Protein AF-A0A9N8ZQ35-F1 (afdb_monomer)

Radius of gyration: 19.56 Å; Cα contact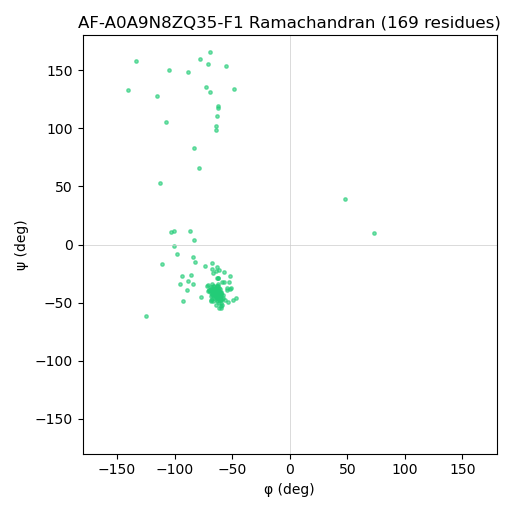s (8 Å, |Δi|>4): 98; chains: 1; bounding box: 49×38×59 Å

Secondary structure (DSSP, 8-state):
--PPP---HHHHHHHHHHHHHHHHHHHHHHHHHHHTTSS-HHHHHHHHHHIIIIIHHHHHHHHHTTT--HHHHHHTTHHHHHHHHHHHHHHHHHHHIIIIIS---HHHHHHHHHHHHT--HHHHHHHHHHHHTTSGGGGGG-SSTT--HHHHHHHHHHHHHHHHHHHHHT-

Sequence (171 aa):
MDSAPQTNYSAIFFASIQSSSEVLIVCIAGYMAAKYGIITENSQKNLSQLIIKILMPCLLFSEIGPVININKLITLWPLPTFNLIFTIISALFGIFGGKMILSLSTADTKFVMTGIMFNNIASLLMGLLRGMENTSAMGLLFKDADDTPKASIKRGESYVLLAVLFNTLLR

Structure (mmCIF, N/CA/C/O backbone):
data_AF-A0A9N8ZQ35-F1
#
_entry.id   AF-A0A9N8ZQ35-F1
#
loop_
_atom_site.group_PDB
_atom_site.id
_atom_site.type_symbol
_atom_site.label_atom_id
_atom_site.label_alt_id
_atom_site.label_comp_id
_atom_site.label_asym_id
_atom_site.label_entity_id
_atom_site.label_seq_id
_atom_site.pdbx_PDB_ins_code
_atom_site.Cartn_x
_atom_site.Cartn_y
_atom_site.Cartn_z
_atom_site.occupancy
_atom_site.B_iso_or_equiv
_atom_site.auth_seq_id
_atom_site.auth_comp_id
_atom_site.auth_asym_id
_atom_site.auth_atom_id
_atom_site.pdbx_PDB_model_num
ATOM 1 N N . MET A 1 1 ? 4.743 1.985 -42.054 1.00 35.50 1 MET A N 1
ATOM 2 C CA . MET A 1 1 ? 5.631 1.093 -41.290 1.00 35.50 1 MET A CA 1
ATOM 3 C C . MET A 1 1 ? 6.420 2.007 -40.366 1.00 35.50 1 MET A C 1
ATOM 5 O O . MET A 1 1 ? 7.308 2.680 -40.857 1.00 35.50 1 MET A O 1
ATOM 9 N N . ASP A 1 2 ? 6.038 2.294 -39.126 1.00 32.97 2 ASP A N 1
ATOM 10 C CA . ASP A 1 2 ? 5.092 1.639 -38.223 1.00 32.97 2 ASP A CA 1
ATOM 11 C C . ASP A 1 2 ? 4.280 2.689 -37.457 1.00 32.97 2 ASP A C 1
ATOM 13 O O . ASP A 1 2 ? 4.795 3.698 -36.981 1.00 32.97 2 ASP A O 1
ATOM 17 N N . SER A 1 3 ? 2.968 2.478 -37.428 1.00 34.28 3 SER A N 1
ATOM 18 C CA . SER A 1 3 ? 1.981 3.331 -36.776 1.00 34.28 3 SER A CA 1
ATOM 19 C C . SER A 1 3 ? 2.234 3.393 -35.272 1.00 34.28 3 SER A C 1
ATOM 21 O O . SER A 1 3 ? 2.156 2.368 -34.596 1.00 34.28 3 SER A O 1
ATOM 23 N N . ALA A 1 4 ? 2.498 4.597 -34.758 1.00 41.84 4 ALA A N 1
ATOM 24 C CA . ALA A 1 4 ? 2.554 4.875 -33.327 1.00 41.84 4 ALA A CA 1
ATOM 25 C C . ALA A 1 4 ? 1.309 4.290 -32.623 1.00 41.84 4 ALA A C 1
ATOM 27 O O . ALA A 1 4 ? 0.197 4.463 -33.137 1.00 41.84 4 ALA A O 1
ATOM 28 N N . PRO A 1 5 ? 1.461 3.591 -31.482 1.00 47.44 5 PRO A N 1
ATOM 29 C CA . PRO A 1 5 ? 0.329 3.000 -30.784 1.00 47.44 5 PRO A CA 1
ATOM 30 C C . PRO A 1 5 ? -0.611 4.125 -30.348 1.00 47.44 5 PRO A C 1
ATOM 32 O O . PRO A 1 5 ? -0.224 5.021 -29.600 1.00 47.44 5 PRO A O 1
ATOM 35 N N . GLN A 1 6 ? -1.840 4.111 -30.868 1.00 48.69 6 GLN A N 1
ATOM 36 C CA . GLN A 1 6 ? -2.868 5.073 -30.489 1.00 48.69 6 GLN A CA 1
ATOM 37 C C . GLN A 1 6 ? -3.184 4.892 -29.003 1.00 48.69 6 GLN A C 1
ATOM 39 O O . GLN A 1 6 ? -3.760 3.878 -28.601 1.00 48.69 6 GLN A O 1
ATOM 44 N N . THR A 1 7 ? -2.806 5.873 -28.183 1.00 58.47 7 THR A N 1
ATOM 45 C CA . THR A 1 7 ? -3.117 5.914 -26.754 1.00 58.47 7 THR A CA 1
ATOM 46 C C . THR A 1 7 ? -4.626 6.014 -26.590 1.00 58.47 7 THR A C 1
ATOM 48 O O . THR A 1 7 ? -5.233 7.076 -26.736 1.00 58.47 7 THR A O 1
ATOM 51 N N . ASN A 1 8 ? -5.263 4.876 -26.341 1.00 65.62 8 ASN A N 1
ATOM 52 C CA . ASN A 1 8 ? -6.708 4.798 -26.259 1.00 65.62 8 ASN A CA 1
ATOM 53 C C . ASN A 1 8 ? -7.137 5.218 -24.845 1.00 65.62 8 ASN A C 1
ATOM 55 O O . ASN A 1 8 ? -7.322 4.384 -23.962 1.00 65.62 8 ASN A O 1
ATOM 59 N N . TYR A 1 9 ? -7.246 6.530 -24.607 1.00 67.75 9 TYR A N 1
ATOM 60 C CA . TYR A 1 9 ? -7.644 7.097 -23.308 1.00 67.75 9 TYR A CA 1
ATOM 61 C C . TYR A 1 9 ? -8.958 6.500 -22.786 1.00 67.75 9 TYR A C 1
ATOM 63 O O . TYR A 1 9 ? -9.118 6.306 -21.582 1.00 67.75 9 TYR A O 1
ATOM 71 N N . SER A 1 10 ? -9.865 6.140 -23.702 1.00 69.75 10 SER A N 1
ATOM 72 C CA . SER A 1 10 ? -11.104 5.432 -23.379 1.00 69.75 10 SER A CA 1
ATOM 73 C C . SER A 1 10 ? -10.832 4.079 -22.710 1.00 69.75 10 SER A C 1
ATOM 75 O O . SER A 1 10 ? -11.441 3.766 -21.692 1.00 69.75 10 SER A O 1
ATOM 77 N N . ALA A 1 11 ? -9.851 3.316 -23.197 1.00 67.81 11 ALA A N 1
ATOM 78 C CA . ALA A 1 11 ? -9.481 2.020 -22.643 1.00 67.81 11 ALA A CA 1
ATOM 79 C C . ALA A 1 11 ? -8.859 2.140 -21.244 1.00 67.81 11 ALA A C 1
ATOM 81 O O . ALA A 1 11 ? -9.190 1.348 -20.367 1.00 67.81 11 ALA A O 1
ATOM 82 N N . ILE A 1 12 ? -8.016 3.151 -20.999 1.00 66.44 12 ILE A N 1
ATOM 83 C CA . ILE A 1 12 ? -7.435 3.403 -19.664 1.00 66.44 12 ILE A CA 1
ATOM 84 C C . ILE A 1 12 ? -8.534 3.802 -18.671 1.00 66.44 12 ILE A C 1
ATOM 86 O O . ILE A 1 12 ? -8.544 3.340 -17.528 1.00 66.44 12 ILE A O 1
ATOM 90 N N . PHE A 1 13 ? -9.484 4.628 -19.113 1.00 74.62 13 PHE A N 1
ATOM 91 C CA . PHE A 1 13 ? -10.629 5.042 -18.307 1.00 74.62 13 PHE A CA 1
ATOM 92 C C . PHE A 1 13 ? -11.527 3.852 -17.940 1.00 74.62 13 PHE A C 1
ATOM 94 O O . PHE A 1 13 ? -11.820 3.652 -16.760 1.00 74.62 13 PHE A O 1
ATOM 101 N N . PHE A 1 14 ? -11.888 3.012 -18.916 1.00 73.25 14 PHE A N 1
ATOM 102 C CA . PHE A 1 14 ? -12.661 1.794 -18.666 1.00 73.25 14 PHE A CA 1
ATOM 103 C C . PHE A 1 14 ? -11.911 0.808 -17.765 1.00 73.25 14 PHE A C 1
ATOM 105 O O . PHE A 1 14 ? -12.503 0.303 -16.816 1.00 73.25 14 PHE A O 1
ATOM 112 N N . ALA A 1 15 ? -10.610 0.592 -17.985 1.00 64.12 15 ALA A N 1
ATOM 113 C CA . ALA A 1 15 ? -9.796 -0.287 -17.144 1.00 64.12 15 ALA A CA 1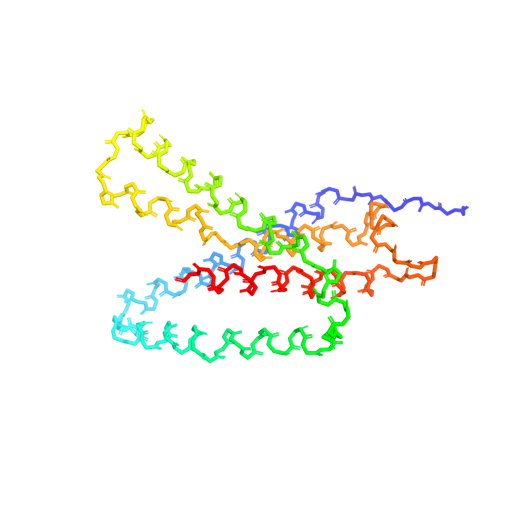
ATOM 114 C C . ALA A 1 15 ? -9.708 0.213 -15.689 1.00 64.12 15 ALA A C 1
ATOM 116 O O . ALA A 1 15 ? -9.805 -0.574 -14.746 1.00 64.12 15 ALA A O 1
ATOM 117 N N . SER A 1 16 ? -9.583 1.528 -15.491 1.00 68.38 16 SER A N 1
ATOM 118 C CA . SER A 1 16 ? -9.544 2.143 -14.156 1.00 68.38 16 SER A CA 1
ATOM 119 C C . SER A 1 16 ? -10.886 2.024 -13.430 1.00 68.38 16 SER A C 1
ATOM 121 O O . SER A 1 16 ? -10.919 1.690 -12.241 1.00 68.38 16 SER A O 1
ATOM 123 N N . ILE A 1 17 ? -11.998 2.249 -14.143 1.00 76.81 17 ILE A N 1
ATOM 124 C CA . ILE A 1 17 ? -13.352 2.063 -13.604 1.00 76.81 17 ILE A CA 1
ATOM 125 C C . ILE A 1 17 ? -13.598 0.599 -13.261 1.00 76.81 17 ILE A C 1
ATOM 127 O O . ILE A 1 17 ? -14.125 0.320 -12.185 1.00 76.81 17 ILE A O 1
ATOM 131 N N . GLN A 1 18 ? -13.214 -0.326 -14.139 1.00 76.38 18 GLN A N 1
ATOM 132 C CA . GLN A 1 18 ? -13.382 -1.756 -13.914 1.00 76.38 18 GLN A CA 1
ATOM 133 C C . GLN A 1 18 ? -12.647 -2.195 -12.643 1.00 76.38 18 GLN A C 1
ATOM 135 O O . GLN A 1 18 ? -13.272 -2.749 -11.742 1.00 76.38 18 GLN A O 1
ATOM 140 N N . SER A 1 19 ? -11.359 -1.859 -12.529 1.00 64.75 19 SER A N 1
ATOM 141 C CA . SER A 1 19 ? -10.545 -2.180 -11.349 1.00 64.75 19 SER A CA 1
ATOM 142 C C . SER A 1 19 ? -11.137 -1.586 -10.063 1.00 64.75 19 SER A C 1
ATOM 144 O O . SER A 1 19 ? -11.282 -2.272 -9.051 1.00 64.75 19 SER A O 1
ATOM 146 N N . SER A 1 20 ? -11.584 -0.326 -10.110 1.00 75.44 20 SER A N 1
ATOM 147 C CA . SER A 1 20 ? -12.235 0.322 -8.960 1.00 75.44 20 SER A CA 1
ATOM 148 C C . SER A 1 20 ? -13.560 -0.351 -8.586 1.00 75.44 20 SER A C 1
ATOM 150 O O . SER A 1 20 ? -13.873 -0.500 -7.404 1.00 75.44 20 SER A O 1
ATOM 152 N N . SER A 1 21 ? -14.331 -0.787 -9.585 1.00 76.44 21 SER A N 1
ATOM 153 C CA . SER A 1 21 ? -15.626 -1.448 -9.399 1.00 76.44 21 SER A CA 1
ATOM 154 C C . SER A 1 21 ? -15.476 -2.842 -8.795 1.00 76.44 21 SER A C 1
ATOM 156 O O . SER A 1 21 ? -16.258 -3.203 -7.919 1.00 76.44 21 SER A O 1
ATOM 158 N N . GLU A 1 22 ? -14.458 -3.608 -9.195 1.00 78.12 22 GLU A N 1
ATOM 159 C CA . GLU A 1 22 ? -14.147 -4.915 -8.600 1.00 78.12 22 GLU A CA 1
ATOM 160 C C . GLU A 1 22 ? -13.867 -4.784 -7.097 1.00 78.12 22 GLU A C 1
ATOM 162 O O . GLU A 1 22 ? -14.467 -5.494 -6.285 1.00 78.12 22 GLU A O 1
ATOM 167 N N . VAL A 1 23 ? -13.037 -3.811 -6.707 1.00 76.44 23 VAL A N 1
ATOM 168 C CA . VAL A 1 23 ? -12.755 -3.529 -5.290 1.00 76.44 23 VAL A CA 1
ATOM 169 C C . VAL A 1 23 ? -14.025 -3.102 -4.550 1.00 76.44 23 VAL A C 1
ATOM 171 O O . VAL A 1 23 ? -14.282 -3.582 -3.444 1.00 76.44 23 VAL A O 1
ATOM 174 N N . LEU A 1 24 ? -14.855 -2.244 -5.154 1.00 84.00 24 LEU A N 1
ATOM 175 C CA . LEU A 1 24 ? -16.129 -1.820 -4.566 1.00 84.00 24 LEU A CA 1
ATOM 176 C C . LEU A 1 24 ? -17.080 -2.998 -4.327 1.00 84.00 24 LEU A C 1
ATOM 178 O O . LEU A 1 24 ? -17.658 -3.092 -3.244 1.00 84.00 24 LEU A O 1
ATOM 182 N N . ILE A 1 25 ? -17.218 -3.910 -5.291 1.00 89.25 25 ILE A N 1
ATOM 183 C CA . ILE A 1 25 ? -18.073 -5.098 -5.157 1.00 89.25 25 ILE A CA 1
ATOM 184 C C . ILE A 1 25 ? -17.583 -5.982 -4.005 1.00 89.25 25 ILE A C 1
ATOM 186 O O . ILE A 1 25 ? -18.393 -6.412 -3.181 1.00 89.25 25 ILE A O 1
ATOM 190 N N . VAL A 1 26 ? -16.269 -6.204 -3.890 1.00 87.19 26 VAL A N 1
ATOM 191 C CA . VAL A 1 26 ? -15.678 -6.974 -2.782 1.00 87.19 26 VAL A CA 1
ATOM 192 C C . VAL A 1 26 ? -15.951 -6.301 -1.431 1.00 87.19 26 VAL A C 1
ATOM 194 O O . VAL A 1 26 ? -16.346 -6.973 -0.475 1.00 87.19 26 VAL A O 1
ATOM 197 N N . CYS A 1 27 ? -15.819 -4.975 -1.346 1.00 85.62 27 CYS A N 1
ATOM 198 C CA . CYS A 1 27 ? -16.140 -4.213 -0.137 1.00 85.62 27 CYS A CA 1
ATOM 199 C C . CYS A 1 27 ? -17.626 -4.317 0.244 1.00 85.62 27 CYS A C 1
ATOM 201 O O . CYS A 1 27 ? -17.944 -4.513 1.418 1.00 85.62 27 CYS A O 1
ATOM 203 N N . ILE A 1 28 ? -18.537 -4.227 -0.732 1.00 89.75 28 ILE A N 1
ATOM 204 C CA . ILE A 1 28 ? -19.984 -4.370 -0.509 1.00 89.75 28 ILE A CA 1
ATOM 205 C C . ILE A 1 28 ? -20.312 -5.783 -0.023 1.00 89.75 28 ILE A C 1
ATOM 207 O O . ILE A 1 28 ? -21.059 -5.935 0.944 1.00 89.75 28 ILE A O 1
ATOM 211 N N . ALA A 1 29 ? -19.728 -6.813 -0.637 1.00 89.75 29 ALA A N 1
ATOM 212 C CA . ALA A 1 29 ? -19.907 -8.195 -0.204 1.00 89.75 29 ALA A CA 1
ATOM 213 C C . ALA A 1 29 ? -19.426 -8.398 1.243 1.00 89.75 29 ALA A C 1
ATOM 215 O O . ALA A 1 29 ? -20.139 -8.996 2.051 1.00 89.75 29 ALA A O 1
ATOM 216 N N . GLY A 1 30 ? -18.268 -7.831 1.602 1.00 87.56 30 GLY A N 1
ATOM 217 C CA . GLY A 1 30 ? -17.759 -7.836 2.976 1.00 87.56 30 GLY A CA 1
ATOM 218 C C . GLY A 1 30 ? -18.691 -7.124 3.962 1.00 87.56 30 GLY A C 1
ATOM 219 O O . GLY A 1 30 ? -18.976 -7.656 5.035 1.00 87.56 30 GLY A O 1
ATOM 220 N N . TYR A 1 31 ? -19.231 -5.963 3.581 1.00 88.31 31 TYR A N 1
ATOM 221 C CA . TYR A 1 31 ? -20.214 -5.233 4.385 1.00 88.31 31 TYR A CA 1
ATOM 222 C C . TYR A 1 31 ? -21.506 -6.035 4.589 1.00 88.31 31 TYR A C 1
ATOM 224 O O . TYR A 1 31 ? -21.996 -6.133 5.714 1.00 88.31 31 TYR A O 1
ATOM 232 N N . MET A 1 32 ? -22.048 -6.645 3.531 1.00 90.56 32 MET A N 1
ATOM 233 C CA . MET A 1 32 ? -23.239 -7.492 3.635 1.00 90.56 32 MET A CA 1
ATOM 234 C C . MET A 1 32 ? -22.972 -8.702 4.536 1.00 90.56 32 MET A C 1
ATOM 236 O O . MET A 1 32 ? -23.778 -8.984 5.419 1.00 90.56 32 MET A O 1
ATOM 240 N N . ALA A 1 33 ? -21.827 -9.373 4.387 1.00 87.62 33 ALA A N 1
ATOM 241 C CA . ALA A 1 33 ? -21.451 -10.511 5.227 1.00 87.62 33 ALA A CA 1
ATOM 242 C C . ALA A 1 33 ? -21.327 -10.140 6.718 1.00 87.62 33 ALA A C 1
ATOM 244 O O . ALA A 1 33 ? -21.744 -10.917 7.580 1.00 87.62 33 ALA A O 1
ATOM 245 N N . ALA A 1 34 ? -20.817 -8.945 7.029 1.00 86.94 34 ALA A N 1
ATOM 246 C CA . ALA A 1 34 ? -20.806 -8.419 8.394 1.00 86.94 34 ALA A CA 1
ATOM 247 C C . ALA A 1 34 ? -22.225 -8.084 8.889 1.00 86.94 34 ALA A C 1
ATOM 249 O O . ALA A 1 34 ? -22.604 -8.466 9.994 1.00 86.94 34 ALA A O 1
ATOM 250 N N . LYS A 1 35 ? -23.050 -7.438 8.051 1.00 87.44 35 LYS A N 1
ATOM 251 C CA . LYS A 1 35 ? -24.433 -7.059 8.390 1.00 87.44 35 LYS A CA 1
ATOM 252 C C . LYS A 1 35 ? -25.332 -8.268 8.671 1.00 87.44 35 LYS A C 1
ATOM 254 O O . LYS A 1 35 ? -26.189 -8.188 9.544 1.00 87.44 35 LYS A O 1
ATOM 259 N N . TYR A 1 36 ? -25.137 -9.378 7.959 1.00 90.00 36 TYR A N 1
ATOM 260 C CA . TYR A 1 36 ? -25.871 -10.630 8.185 1.00 90.00 36 TYR A CA 1
ATOM 261 C C . TYR A 1 36 ? -25.284 -11.496 9.313 1.00 90.00 36 TYR A C 1
ATOM 263 O O . TYR A 1 36 ? -25.766 -12.602 9.541 1.00 90.00 36 TYR A O 1
ATOM 271 N N . GLY A 1 37 ? -24.249 -11.025 10.019 1.00 83.81 37 GLY A N 1
ATOM 272 C CA . GLY A 1 37 ? -23.653 -11.738 11.153 1.00 83.81 37 GLY A CA 1
ATOM 273 C C . GLY A 1 37 ? -22.813 -12.962 10.775 1.00 83.81 37 GLY A C 1
ATOM 274 O O . GLY A 1 37 ? -22.403 -13.710 11.659 1.00 83.81 37 GLY A O 1
ATOM 275 N N . ILE A 1 38 ? -22.522 -13.164 9.484 1.00 84.44 38 ILE A N 1
ATOM 276 C CA . ILE A 1 38 ? -21.635 -14.236 9.002 1.00 84.44 38 ILE A CA 1
ATOM 277 C C . ILE A 1 38 ? -20.199 -13.961 9.470 1.00 84.44 38 ILE A C 1
ATOM 279 O O . ILE A 1 38 ? -19.479 -14.870 9.882 1.00 84.44 38 ILE A O 1
ATOM 283 N N . ILE A 1 39 ? -19.792 -12.687 9.443 1.00 83.00 39 ILE A N 1
ATOM 284 C CA . ILE A 1 39 ? -18.510 -12.218 9.973 1.00 83.00 39 ILE A CA 1
ATOM 285 C C . ILE A 1 39 ? -18.781 -11.438 11.260 1.00 83.00 39 ILE A C 1
ATOM 287 O O . ILE A 1 39 ? -19.255 -10.307 11.224 1.00 83.00 39 ILE A O 1
ATOM 291 N N . THR A 1 40 ? -18.471 -12.050 12.401 1.00 86.62 40 THR A N 1
ATOM 292 C CA . THR A 1 40 ? -18.521 -11.381 13.710 1.00 86.62 40 THR A CA 1
ATOM 293 C C . THR A 1 40 ? -17.300 -10.477 13.911 1.00 86.62 40 THR A C 1
ATOM 295 O O . THR A 1 40 ? -16.259 -10.689 13.284 1.00 86.62 40 THR A O 1
ATOM 298 N N . GLU A 1 41 ? -17.379 -9.506 14.826 1.00 83.44 41 GLU A N 1
ATOM 299 C CA . GLU A 1 41 ? -16.251 -8.613 15.156 1.00 83.44 41 GLU A CA 1
ATOM 300 C C . GLU A 1 41 ? -14.981 -9.388 15.544 1.00 83.44 41 GLU A C 1
ATOM 302 O O . GLU A 1 41 ? -13.867 -9.030 15.153 1.00 83.44 41 GLU A O 1
ATOM 307 N N . ASN A 1 42 ? -15.144 -10.501 16.266 1.00 85.75 42 ASN A N 1
ATOM 308 C CA . ASN A 1 42 ? -14.025 -11.348 16.662 1.00 85.75 42 ASN A CA 1
ATOM 309 C C . ASN A 1 42 ? -13.389 -12.042 15.446 1.00 85.75 42 ASN A C 1
ATOM 311 O O . ASN A 1 42 ? -12.165 -12.049 15.303 1.00 85.75 42 ASN A O 1
ATOM 315 N N . SER A 1 43 ? -14.210 -12.560 14.526 1.00 83.81 43 SER A N 1
ATOM 316 C CA . SER A 1 43 ? -13.733 -13.126 13.259 1.00 83.81 43 SER A CA 1
ATOM 317 C C . SER A 1 43 ? -13.043 -12.073 12.389 1.00 83.81 43 SER A C 1
ATOM 319 O O . SER A 1 43 ? -11.995 -12.362 11.814 1.00 83.81 43 SER A O 1
ATOM 321 N N . GLN A 1 44 ? -13.564 -10.844 12.334 1.00 84.31 44 GLN A N 1
ATOM 322 C CA . GLN A 1 44 ? -12.958 -9.738 11.589 1.00 84.31 44 GLN A CA 1
ATOM 323 C C . GLN A 1 44 ? -11.576 -9.376 12.145 1.00 84.31 44 GLN A C 1
ATOM 325 O O . GLN A 1 44 ? -10.617 -9.225 11.384 1.00 84.31 44 GLN A O 1
ATOM 330 N N . LYS A 1 45 ? -11.447 -9.290 13.473 1.00 85.75 45 LYS A N 1
ATOM 331 C CA . LYS A 1 45 ? -10.170 -9.007 14.138 1.00 85.75 45 LYS A CA 1
ATOM 332 C C . LYS A 1 45 ? -9.152 -10.123 13.900 1.00 85.75 45 LYS A C 1
ATOM 334 O O . LYS A 1 45 ? -8.007 -9.833 13.557 1.00 85.75 45 LYS A O 1
ATOM 339 N N . ASN A 1 46 ? -9.567 -11.382 14.024 1.00 86.69 46 ASN A N 1
ATOM 340 C CA . ASN A 1 46 ? -8.697 -12.536 13.784 1.00 86.69 46 ASN A CA 1
ATOM 341 C C . ASN A 1 46 ? -8.247 -12.613 12.321 1.00 86.69 46 ASN A C 1
ATOM 343 O O . ASN A 1 46 ? -7.062 -12.810 12.053 1.00 86.69 46 ASN A O 1
ATOM 347 N N . LEU A 1 47 ? -9.162 -12.378 11.377 1.00 87.12 47 LEU A N 1
ATOM 348 C CA . LEU A 1 47 ? -8.846 -12.330 9.952 1.00 87.12 47 LEU A CA 1
ATOM 349 C C . LEU A 1 47 ? -7.878 -11.184 9.634 1.00 87.12 47 LEU A C 1
ATOM 351 O O . LEU A 1 47 ? -6.890 -11.390 8.935 1.00 87.12 47 LEU A O 1
ATOM 355 N N . SER A 1 48 ? -8.102 -9.995 10.199 1.00 85.19 48 SER A N 1
ATOM 356 C CA . SER A 1 48 ? -7.187 -8.862 10.034 1.00 85.19 48 SER A CA 1
ATOM 357 C C . SER A 1 48 ? -5.792 -9.173 10.579 1.00 85.19 48 SER A C 1
ATOM 359 O O . SER A 1 48 ? -4.798 -8.808 9.951 1.00 85.19 48 SER A O 1
ATOM 361 N N . GLN A 1 49 ? -5.693 -9.853 11.725 1.00 85.06 49 GLN A N 1
ATOM 362 C CA . GLN A 1 49 ? -4.400 -10.263 12.273 1.00 85.06 49 GLN A CA 1
ATOM 363 C C . GLN A 1 49 ? -3.716 -11.317 11.405 1.00 85.06 49 GLN A C 1
ATOM 365 O O . GLN A 1 49 ? -2.508 -11.229 11.210 1.00 85.06 49 GLN A O 1
ATOM 370 N N . LEU A 1 50 ? -4.466 -12.277 10.862 1.00 89.12 50 LEU A N 1
ATOM 371 C CA . LEU A 1 50 ? -3.941 -13.273 9.930 1.00 89.12 50 LEU A CA 1
ATOM 372 C C . LEU A 1 50 ? -3.375 -12.605 8.670 1.00 89.12 50 LEU A C 1
ATOM 374 O O . LEU A 1 50 ? -2.275 -12.945 8.229 1.00 89.12 50 LEU A O 1
ATOM 378 N N . ILE A 1 51 ? -4.099 -11.621 8.129 1.00 85.00 51 ILE A N 1
ATOM 379 C CA . ILE A 1 51 ? -3.658 -10.850 6.966 1.00 85.00 51 ILE A CA 1
ATOM 380 C C . ILE A 1 51 ? -2.337 -10.146 7.269 1.00 85.00 51 ILE A C 1
ATOM 382 O O . ILE A 1 51 ? -1.373 -10.331 6.536 1.00 85.00 51 ILE A O 1
ATOM 386 N N . ILE A 1 52 ? -2.267 -9.384 8.361 1.00 82.31 52 ILE A N 1
ATOM 387 C CA . ILE A 1 52 ? -1.083 -8.573 8.681 1.00 82.31 52 ILE A CA 1
ATOM 388 C C . ILE A 1 52 ? 0.115 -9.450 9.070 1.00 82.31 52 ILE A C 1
ATOM 390 O O . ILE A 1 52 ? 1.237 -9.170 8.661 1.00 82.31 52 ILE A O 1
ATOM 394 N N . LYS A 1 53 ? -0.103 -10.516 9.849 1.00 81.62 53 LYS A N 1
ATOM 395 C CA . LYS A 1 53 ? 0.987 -11.334 10.405 1.00 81.62 53 LYS A CA 1
ATOM 396 C C . LYS A 1 53 ? 1.484 -12.432 9.472 1.00 81.62 53 LYS A C 1
ATOM 398 O O . LYS A 1 53 ? 2.620 -12.859 9.638 1.00 81.62 53 LYS A O 1
ATOM 403 N N . ILE A 1 54 ? 0.649 -12.924 8.553 1.00 86.81 54 ILE A N 1
ATOM 404 C CA . ILE A 1 54 ? 0.982 -14.082 7.709 1.00 86.81 54 ILE A CA 1
ATOM 405 C C . ILE A 1 54 ? 0.834 -13.750 6.226 1.00 86.81 54 ILE A C 1
ATOM 407 O O . ILE A 1 54 ? 1.825 -13.781 5.505 1.00 86.81 54 ILE A O 1
ATOM 411 N N . LEU A 1 55 ? -0.364 -13.400 5.744 1.00 85.12 55 LEU A N 1
ATOM 412 C CA . LEU A 1 55 ? -0.566 -13.258 4.292 1.00 85.12 55 LEU A CA 1
ATOM 413 C C . LEU A 1 55 ? 0.247 -12.106 3.705 1.00 85.12 55 LEU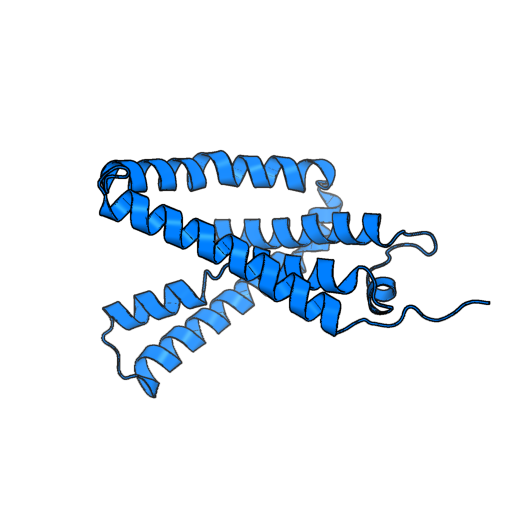 A C 1
ATOM 415 O O . LEU A 1 55 ? 0.810 -12.254 2.628 1.00 85.12 55 LEU A O 1
ATOM 419 N N . MET A 1 56 ? 0.316 -10.972 4.400 1.00 82.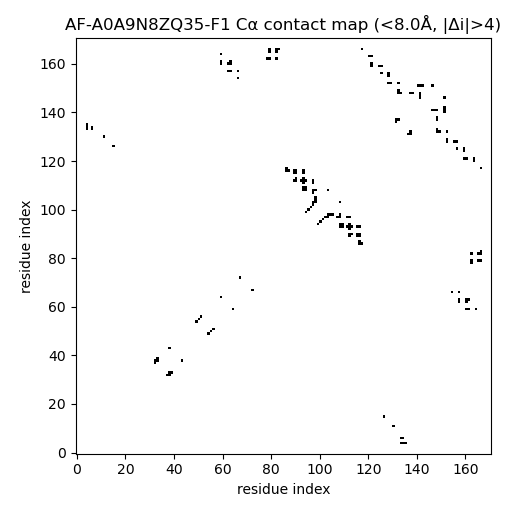00 56 MET A N 1
ATOM 420 C CA . MET A 1 56 ? 1.064 -9.805 3.952 1.00 82.00 56 MET A CA 1
ATOM 421 C C . MET A 1 56 ? 2.568 -10.097 3.863 1.00 82.00 56 MET A C 1
ATOM 423 O O . MET A 1 56 ? 3.115 -9.913 2.778 1.00 82.00 56 MET A O 1
ATOM 427 N N . PRO A 1 57 ? 3.252 -10.634 4.894 1.00 79.38 57 PRO A N 1
ATOM 428 C CA . PRO A 1 57 ? 4.652 -11.025 4.742 1.00 79.38 57 PRO A CA 1
ATOM 429 C C . PRO A 1 57 ? 4.859 -12.136 3.703 1.00 79.38 57 PRO A C 1
ATOM 431 O O . PRO A 1 57 ? 5.853 -12.095 2.981 1.00 79.38 57 PRO A O 1
ATOM 434 N N . CYS A 1 58 ? 3.923 -13.081 3.551 1.00 83.31 58 CYS A N 1
ATOM 435 C CA . CYS A 1 58 ? 3.994 -14.095 2.492 1.00 83.31 58 CYS A CA 1
ATOM 436 C C . CYS A 1 58 ? 3.883 -13.491 1.084 1.00 83.31 58 CYS A C 1
ATOM 438 O O . CYS A 1 58 ? 4.668 -13.855 0.211 1.00 83.31 58 CYS A O 1
ATOM 440 N N . LEU A 1 59 ? 2.954 -12.555 0.862 1.00 79.69 59 LEU A N 1
ATOM 441 C CA . LEU A 1 59 ? 2.800 -11.837 -0.406 1.00 79.69 59 LEU A CA 1
ATOM 442 C C . LEU A 1 59 ? 4.077 -11.062 -0.734 1.00 79.69 59 LEU A C 1
ATOM 444 O O . LEU A 1 59 ? 4.603 -11.162 -1.838 1.00 79.69 59 LEU A O 1
ATOM 448 N N . LEU A 1 60 ? 4.615 -10.346 0.253 1.00 75.19 60 LEU A N 1
ATOM 449 C CA . LEU A 1 60 ? 5.849 -9.586 0.092 1.00 75.19 60 LEU A CA 1
ATOM 450 C C . LEU A 1 60 ? 7.033 -10.506 -0.236 1.00 75.19 60 LEU A C 1
ATOM 452 O O . LEU A 1 60 ? 7.822 -10.198 -1.125 1.00 75.19 60 LEU A O 1
ATOM 456 N N . PHE A 1 61 ? 7.139 -11.664 0.415 1.00 77.06 61 PHE A N 1
ATOM 457 C CA . PHE A 1 61 ? 8.187 -12.634 0.105 1.00 77.06 61 PHE A CA 1
ATOM 458 C C . PHE A 1 61 ? 8.030 -13.248 -1.294 1.00 77.06 61 PHE A C 1
ATOM 460 O O . PHE A 1 61 ? 9.016 -13.360 -2.019 1.00 77.06 61 PHE A O 1
ATOM 467 N N . SER A 1 62 ? 6.806 -13.601 -1.698 1.00 79.38 62 SER A N 1
ATOM 468 C CA . SER A 1 62 ? 6.520 -14.181 -3.018 1.00 79.38 62 SER A CA 1
ATOM 469 C C . SER A 1 62 ? 6.849 -13.218 -4.161 1.00 79.38 62 SER A C 1
ATOM 471 O O . SER A 1 62 ? 7.392 -13.627 -5.185 1.00 79.38 62 SER A O 1
ATOM 473 N N . GLU A 1 63 ? 6.555 -11.932 -3.979 1.00 72.00 63 GLU A N 1
ATOM 474 C CA . GLU A 1 63 ? 6.698 -10.922 -5.030 1.00 72.00 63 GLU A CA 1
ATOM 475 C C . GLU A 1 63 ? 8.094 -10.283 -5.079 1.00 72.00 63 GLU A C 1
ATOM 477 O O . GLU A 1 63 ? 8.583 -9.918 -6.151 1.00 72.00 63 GLU A O 1
ATOM 482 N N . ILE A 1 64 ? 8.768 -10.154 -3.930 1.00 68.44 64 ILE A N 1
ATOM 483 C CA . ILE A 1 64 ? 10.104 -9.543 -3.845 1.00 68.44 64 ILE A CA 1
ATOM 484 C C . ILE A 1 64 ? 11.200 -10.619 -3.924 1.00 68.44 64 ILE A C 1
ATOM 486 O O . ILE A 1 64 ? 12.282 -10.344 -4.439 1.00 68.44 64 ILE A O 1
ATOM 490 N N . GLY A 1 65 ? 10.930 -11.860 -3.508 1.00 70.44 65 GLY A N 1
ATOM 491 C CA . GLY A 1 65 ? 11.872 -12.988 -3.558 1.00 70.44 65 GLY A CA 1
ATOM 492 C C . GLY A 1 65 ? 12.616 -13.148 -4.896 1.00 70.44 65 GLY A C 1
ATOM 493 O O . GLY A 1 65 ? 13.843 -13.244 -4.877 1.00 70.44 65 GLY A O 1
ATOM 494 N N . PRO A 1 66 ? 11.941 -13.076 -6.061 1.00 68.25 66 PRO A N 1
ATOM 495 C CA . PRO A 1 66 ? 12.593 -13.145 -7.375 1.00 68.25 66 PRO A CA 1
ATOM 496 C C . PRO A 1 66 ? 13.500 -11.946 -7.716 1.00 68.25 66 PRO A C 1
ATOM 498 O O . PRO A 1 66 ? 14.290 -12.013 -8.658 1.00 68.25 66 PRO A O 1
ATOM 501 N N . VAL A 1 67 ? 13.374 -10.829 -6.992 1.00 61.19 67 VAL A N 1
ATOM 502 C CA . VAL A 1 67 ? 14.029 -9.540 -7.287 1.00 61.19 67 VAL A CA 1
ATOM 503 C C . VAL A 1 67 ? 15.113 -9.182 -6.262 1.00 61.19 67 VAL A C 1
ATOM 505 O O . VAL A 1 67 ? 15.987 -8.360 -6.568 1.00 61.19 67 VAL A O 1
ATOM 508 N N . ILE A 1 68 ? 15.121 -9.821 -5.084 1.00 63.47 68 ILE A N 1
ATOM 509 C CA . ILE A 1 68 ? 16.107 -9.583 -4.019 1.00 63.47 68 ILE A CA 1
ATOM 510 C C . ILE A 1 68 ? 17.508 -9.985 -4.493 1.00 63.47 68 ILE A C 1
ATOM 512 O O . ILE A 1 68 ? 17.913 -11.140 -4.489 1.00 63.47 68 ILE A O 1
ATOM 516 N N . ASN A 1 69 ? 18.283 -8.969 -4.856 1.00 69.62 69 ASN A N 1
ATOM 517 C CA . ASN A 1 69 ? 19.732 -8.968 -4.737 1.00 69.62 69 ASN A CA 1
ATOM 518 C C . ASN A 1 69 ? 20.070 -7.870 -3.728 1.00 69.62 69 ASN A C 1
ATOM 520 O O . ASN A 1 69 ? 19.629 -6.735 -3.919 1.00 69.62 69 ASN A O 1
ATOM 524 N N . ILE A 1 70 ? 20.854 -8.171 -2.685 1.00 65.00 70 ILE A N 1
ATOM 525 C CA . ILE A 1 70 ? 21.229 -7.195 -1.639 1.00 65.00 70 ILE A CA 1
ATOM 526 C C . ILE A 1 70 ? 21.782 -5.896 -2.259 1.00 65.00 70 ILE A C 1
ATOM 528 O O . ILE A 1 70 ? 21.441 -4.798 -1.832 1.00 65.00 70 ILE A O 1
ATOM 532 N N . ASN A 1 71 ? 22.543 -6.028 -3.352 1.00 69.69 71 ASN A N 1
ATOM 533 C CA . ASN A 1 71 ? 23.112 -4.906 -4.095 1.00 69.69 71 ASN A CA 1
ATOM 534 C C . ASN A 1 71 ? 22.036 -4.003 -4.718 1.00 69.69 71 ASN A C 1
ATOM 536 O O . ASN A 1 71 ? 22.162 -2.784 -4.680 1.00 69.69 71 ASN A O 1
ATOM 540 N N . LYS A 1 72 ? 20.942 -4.580 -5.238 1.00 68.88 72 LYS A N 1
ATOM 541 C CA . LYS A 1 72 ? 19.814 -3.805 -5.778 1.00 68.88 72 LYS A CA 1
ATOM 542 C C . LYS A 1 72 ? 19.013 -3.127 -4.673 1.00 68.88 72 LYS A C 1
ATOM 544 O O . LYS A 1 72 ? 18.559 -2.008 -4.870 1.00 68.88 72 LYS A O 1
ATOM 549 N N . LEU A 1 73 ? 18.860 -3.773 -3.517 1.00 68.06 73 LEU A N 1
ATOM 550 C CA . LEU A 1 73 ? 18.139 -3.196 -2.383 1.00 68.06 73 LEU A CA 1
ATOM 551 C C . LEU A 1 73 ? 18.824 -1.917 -1.874 1.00 68.06 73 LEU A C 1
ATOM 553 O O . LEU A 1 73 ? 18.145 -0.936 -1.586 1.00 68.06 73 LEU A O 1
ATOM 557 N N . ILE A 1 74 ? 20.161 -1.906 -1.851 1.00 69.44 74 ILE A N 1
ATOM 558 C CA . ILE A 1 74 ? 20.956 -0.722 -1.492 1.00 69.44 74 ILE A CA 1
ATOM 559 C C . ILE A 1 74 ? 20.804 0.379 -2.547 1.00 69.44 74 ILE A C 1
ATOM 561 O O . ILE A 1 74 ? 20.624 1.538 -2.191 1.00 69.44 74 ILE A O 1
ATOM 565 N N . THR A 1 75 ? 20.814 0.051 -3.844 1.00 74.88 75 THR A N 1
ATOM 566 C CA . THR A 1 75 ? 20.571 1.047 -4.908 1.00 74.88 75 THR A CA 1
ATOM 567 C C . THR A 1 75 ? 19.163 1.650 -4.838 1.00 74.88 75 THR A C 1
ATOM 569 O O . THR A 1 75 ? 18.965 2.801 -5.215 1.00 74.88 75 THR A O 1
ATOM 572 N N . LEU A 1 76 ? 18.191 0.900 -4.318 1.00 75.06 76 LEU A N 1
ATOM 573 C CA . LEU A 1 76 ? 16.794 1.313 -4.174 1.00 75.06 76 LEU A CA 1
ATOM 574 C C . LEU A 1 76 ? 16.500 2.078 -2.870 1.00 75.06 76 LEU A C 1
ATOM 576 O O . LEU A 1 76 ? 15.332 2.332 -2.573 1.00 75.06 76 LEU A O 1
ATOM 580 N N . TRP A 1 77 ? 17.525 2.511 -2.125 1.00 77.25 77 TRP A N 1
ATOM 581 C CA . TRP A 1 77 ? 17.371 3.335 -0.917 1.00 77.25 77 TRP A CA 1
ATOM 582 C C . TRP A 1 77 ? 16.513 4.612 -1.071 1.00 77.25 77 TRP A C 1
ATOM 584 O O . TRP A 1 77 ? 15.903 5.004 -0.076 1.00 77.25 77 TRP A O 1
ATOM 594 N N . PRO A 1 78 ? 16.369 5.257 -2.252 1.00 80.81 78 PRO A N 1
ATOM 595 C CA . PRO A 1 78 ? 15.495 6.424 -2.368 1.00 80.81 78 PRO A CA 1
ATOM 596 C C . PRO A 1 78 ? 14.006 6.091 -2.182 1.00 80.81 78 PRO A C 1
ATOM 598 O O . PRO A 1 78 ? 13.238 6.965 -1.785 1.00 80.81 78 PRO A O 1
ATOM 601 N N . LEU A 1 79 ? 13.586 4.840 -2.428 1.00 78.44 79 LEU A N 1
ATOM 602 C CA . LEU A 1 79 ? 12.192 4.404 -2.273 1.00 78.44 79 LEU A CA 1
ATOM 603 C C . LEU A 1 79 ? 11.678 4.532 -0.824 1.00 78.44 79 LEU A C 1
ATOM 605 O O . LEU A 1 79 ? 10.663 5.204 -0.628 1.00 78.44 79 LEU A O 1
ATOM 609 N N . PRO A 1 80 ? 12.337 3.955 0.206 1.00 75.06 80 PRO A N 1
ATOM 610 C CA . PRO A 1 80 ? 11.903 4.131 1.591 1.00 75.06 80 PRO A CA 1
ATOM 611 C C . PRO A 1 80 ? 11.972 5.590 2.049 1.00 75.06 80 PRO A C 1
ATOM 613 O O . PRO A 1 80 ? 11.084 6.040 2.773 1.00 75.06 80 PRO A O 1
ATOM 616 N N . THR A 1 81 ? 12.970 6.356 1.600 1.00 82.31 81 THR A N 1
ATOM 617 C CA . THR A 1 81 ? 13.079 7.785 1.927 1.00 82.31 81 THR A CA 1
ATOM 618 C C . THR A 1 81 ? 11.905 8.580 1.364 1.00 82.31 81 THR A C 1
ATOM 620 O O . THR A 1 81 ? 11.292 9.364 2.090 1.00 82.31 81 THR A O 1
ATOM 623 N N . PHE A 1 82 ? 11.541 8.351 0.100 1.00 84.06 82 PHE A N 1
ATOM 624 C CA . PHE A 1 82 ? 10.386 9.004 -0.510 1.00 84.06 82 PHE A CA 1
ATOM 625 C C . PHE A 1 82 ? 9.086 8.610 0.192 1.00 84.06 82 PHE A C 1
ATOM 627 O O . PHE A 1 82 ? 8.258 9.473 0.469 1.00 84.06 82 PHE A O 1
ATOM 634 N N . ASN A 1 83 ? 8.931 7.333 0.551 1.00 79.00 83 ASN A N 1
ATOM 635 C CA . ASN A 1 83 ? 7.752 6.872 1.276 1.00 79.00 83 ASN A CA 1
ATOM 636 C C . ASN A 1 83 ? 7.627 7.525 2.665 1.00 79.00 83 ASN A C 1
ATOM 638 O O . ASN A 1 83 ? 6.533 7.923 3.068 1.00 79.00 83 ASN A O 1
ATOM 642 N N . LEU A 1 84 ? 8.742 7.700 3.381 1.00 83.62 84 LEU A N 1
ATOM 643 C CA . LEU A 1 84 ? 8.765 8.397 4.668 1.00 83.62 84 LEU A CA 1
ATOM 644 C C . LEU A 1 84 ? 8.353 9.869 4.516 1.00 83.62 84 LEU A C 1
ATOM 646 O O . LEU A 1 84 ? 7.483 10.346 5.245 1.00 83.62 84 LEU A O 1
ATOM 650 N N . ILE A 1 85 ? 8.923 10.574 3.537 1.00 87.69 85 ILE A N 1
ATOM 651 C CA . ILE A 1 85 ? 8.572 11.972 3.244 1.00 87.69 85 ILE A CA 1
ATOM 652 C C . ILE A 1 85 ? 7.093 12.081 2.856 1.00 87.69 85 ILE A C 1
ATOM 654 O O . ILE A 1 85 ? 6.379 12.925 3.394 1.00 87.69 85 ILE A O 1
ATOM 658 N N . PHE A 1 86 ? 6.610 11.204 1.974 1.00 85.44 86 PHE A N 1
ATOM 659 C CA . PHE A 1 86 ? 5.210 11.167 1.555 1.00 85.44 86 PHE A CA 1
ATOM 660 C C . PHE A 1 86 ? 4.265 10.932 2.738 1.00 85.44 86 PHE A C 1
ATOM 662 O O . PHE A 1 86 ? 3.236 11.598 2.849 1.00 85.44 86 PHE A O 1
ATOM 669 N N . THR A 1 87 ? 4.638 10.044 3.662 1.00 84.31 87 THR A N 1
ATOM 670 C CA . THR A 1 87 ? 3.878 9.773 4.890 1.00 84.31 87 THR A CA 1
ATOM 671 C C . THR A 1 87 ? 3.827 11.002 5.800 1.00 84.31 87 THR A C 1
ATOM 673 O O . THR A 1 87 ? 2.762 11.334 6.318 1.00 84.31 87 THR A O 1
ATOM 676 N N . ILE A 1 88 ? 4.942 11.725 5.953 1.00 88.31 88 ILE A N 1
ATOM 677 C CA . ILE A 1 88 ? 5.001 12.972 6.735 1.00 88.31 88 ILE A CA 1
ATOM 678 C C . ILE A 1 88 ? 4.128 14.057 6.097 1.00 88.31 88 ILE A C 1
ATOM 680 O O . ILE A 1 88 ? 3.351 14.714 6.786 1.00 88.31 88 ILE A O 1
ATOM 684 N N . ILE A 1 89 ? 4.208 14.231 4.779 1.00 90.50 89 ILE A N 1
ATOM 685 C CA . ILE A 1 89 ? 3.377 15.198 4.053 1.00 90.50 89 ILE A CA 1
ATOM 686 C C . ILE A 1 89 ? 1.893 14.840 4.210 1.00 90.50 89 ILE A C 1
ATOM 688 O O . ILE A 1 89 ? 1.078 15.696 4.550 1.00 90.50 89 ILE A O 1
ATOM 692 N N . SER A 1 90 ? 1.547 13.564 4.046 1.00 86.81 90 SER A N 1
ATOM 693 C CA . SER A 1 90 ? 0.186 13.043 4.223 1.00 86.81 90 SER A CA 1
ATOM 694 C C . SER A 1 90 ? -0.345 13.275 5.642 1.00 86.81 90 SER A C 1
ATOM 696 O O . SER A 1 90 ? -1.487 13.702 5.824 1.00 86.81 90 SER A O 1
ATOM 698 N N . ALA A 1 91 ? 0.500 13.065 6.652 1.00 86.94 91 ALA A N 1
ATOM 699 C CA . ALA A 1 91 ? 0.210 13.358 8.051 1.00 86.94 91 ALA A CA 1
ATOM 700 C C . ALA A 1 91 ? -0.088 14.850 8.275 1.00 86.94 91 ALA A C 1
ATOM 702 O O . ALA A 1 91 ? -1.080 15.195 8.923 1.00 86.94 91 ALA A O 1
ATOM 703 N N . LEU A 1 92 ? 0.732 15.737 7.700 1.00 89.75 92 LEU A N 1
ATOM 704 C CA . LEU A 1 92 ? 0.537 17.186 7.779 1.00 89.75 92 LEU A CA 1
ATOM 705 C C . LEU A 1 92 ? -0.773 17.614 7.113 1.00 89.75 92 LEU A C 1
ATOM 707 O O . LEU A 1 92 ? -1.526 18.380 7.712 1.00 89.75 92 LEU A O 1
ATOM 711 N N . PHE A 1 93 ? -1.089 17.079 5.931 1.00 88.94 93 PHE A N 1
ATOM 712 C CA . PHE A 1 93 ? -2.366 17.338 5.263 1.00 88.94 93 PHE A CA 1
ATOM 713 C C . PHE A 1 93 ? -3.562 16.857 6.089 1.00 88.94 93 PHE A C 1
ATOM 715 O O . PHE A 1 93 ? -4.555 17.576 6.185 1.00 88.94 93 PHE A O 1
ATOM 722 N N . GLY A 1 94 ? -3.468 15.690 6.731 1.00 85.81 94 GLY A N 1
ATOM 723 C CA . GLY A 1 94 ? -4.527 15.179 7.603 1.00 85.81 94 GLY A CA 1
ATOM 724 C C . GLY A 1 94 ? -4.772 16.056 8.830 1.00 85.81 94 GLY A C 1
ATOM 725 O O . GLY A 1 94 ? -5.920 16.361 9.152 1.00 85.81 94 GLY A O 1
ATOM 726 N N . ILE A 1 95 ? -3.704 16.524 9.482 1.00 86.06 95 ILE A N 1
ATOM 727 C CA . ILE A 1 95 ? -3.808 17.430 10.636 1.00 86.06 95 ILE A CA 1
ATOM 728 C C . ILE A 1 95 ? -4.345 18.795 10.203 1.00 86.06 95 ILE A C 1
ATOM 730 O O . ILE A 1 95 ? -5.255 19.326 10.839 1.00 86.06 95 ILE A O 1
ATOM 734 N N . PHE A 1 96 ? -3.800 19.366 9.129 1.00 87.94 96 PHE A N 1
ATOM 735 C CA . PHE A 1 96 ? -4.184 20.691 8.651 1.00 87.94 96 PHE A CA 1
ATOM 736 C C . PHE A 1 96 ? -5.625 20.698 8.131 1.00 87.94 96 PHE A C 1
ATOM 738 O O . PHE A 1 96 ? -6.434 21.517 8.561 1.00 87.94 96 PHE A O 1
ATOM 745 N N . GLY A 1 97 ? -5.988 19.741 7.277 1.00 85.19 97 GLY A N 1
ATOM 746 C CA . GLY A 1 97 ? -7.347 19.611 6.755 1.00 85.19 97 GLY A CA 1
ATOM 747 C C . GLY A 1 97 ? -8.365 19.289 7.848 1.00 85.19 97 GLY A C 1
ATOM 748 O O . GLY A 1 97 ? -9.414 19.929 7.921 1.00 85.19 97 GLY A O 1
ATOM 749 N N . GLY A 1 98 ? -8.038 18.356 8.746 1.00 83.56 98 GLY A N 1
ATOM 750 C CA . GLY A 1 98 ? -8.937 17.960 9.826 1.00 83.56 98 GLY A CA 1
ATOM 751 C C . GLY A 1 98 ? -9.181 19.079 10.841 1.00 83.56 98 GLY A C 1
ATOM 752 O O . GLY A 1 98 ? -10.325 19.366 11.192 1.00 83.56 98 GLY A O 1
ATOM 753 N N . LYS A 1 99 ? -8.113 19.756 11.276 1.00 80.31 99 LYS A N 1
ATOM 754 C CA . LYS A 1 99 ? -8.182 20.743 12.361 1.00 80.31 99 LYS A CA 1
ATOM 755 C C . LYS A 1 99 ? -8.496 22.161 11.883 1.00 80.31 99 LYS A C 1
ATOM 757 O O . LYS A 1 99 ? -9.224 22.866 12.570 1.00 80.31 99 LYS A O 1
ATOM 762 N N . MET A 1 100 ? -7.938 22.595 10.751 1.00 77.50 100 MET A N 1
ATOM 763 C CA . MET A 1 100 ? -8.030 23.993 10.305 1.00 77.50 100 MET A CA 1
ATOM 764 C C . MET A 1 100 ? -9.173 24.241 9.317 1.00 77.50 100 MET A C 1
ATOM 766 O O . MET A 1 100 ? -9.766 25.312 9.353 1.00 77.50 100 MET A O 1
ATOM 770 N N . ILE A 1 101 ? -9.502 23.272 8.456 1.00 84.06 101 ILE A N 1
ATOM 771 C CA . ILE A 1 101 ? -10.571 23.435 7.454 1.00 84.06 101 ILE A CA 1
ATOM 772 C C . ILE A 1 101 ? -11.903 22.924 8.007 1.00 84.06 101 ILE A C 1
ATOM 774 O O . ILE A 1 101 ? -12.914 23.615 7.940 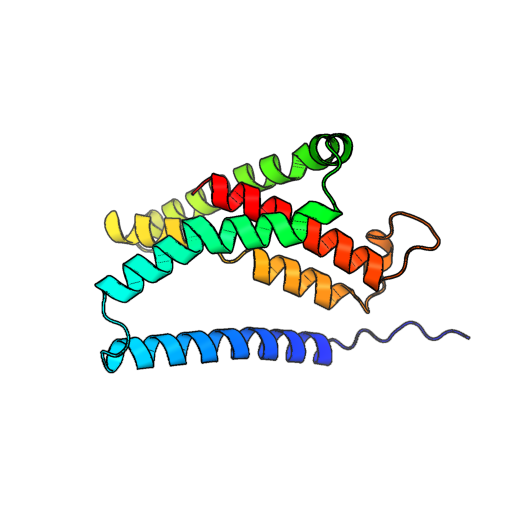1.00 84.06 101 ILE A O 1
ATOM 778 N N . LEU A 1 102 ? -11.899 21.718 8.573 1.00 82.44 102 LEU A N 1
ATOM 779 C CA . LEU A 1 102 ? -13.119 21.019 8.982 1.00 82.44 102 LEU A CA 1
ATOM 780 C C . LEU A 1 102 ? -13.453 21.170 10.477 1.00 82.44 102 LEU A C 1
ATOM 782 O O . LEU A 1 102 ? -14.532 20.759 10.889 1.00 82.44 102 LEU A O 1
ATOM 786 N N . SER A 1 103 ? -12.555 21.759 11.282 1.00 83.44 103 SER A N 1
ATOM 787 C CA . SER A 1 103 ? -12.710 21.926 12.741 1.00 83.44 103 SER A CA 1
ATOM 788 C C . SER A 1 103 ? -13.153 20.643 13.466 1.00 83.44 103 SER A C 1
ATOM 790 O O . SER A 1 103 ? -13.982 20.678 14.376 1.00 83.44 103 SER A O 1
ATOM 792 N N . LEU A 1 104 ? -12.623 19.493 13.044 1.00 80.50 104 LEU A N 1
ATOM 793 C CA . LEU A 1 104 ? -12.986 18.187 13.591 1.00 80.50 104 LEU A CA 1
ATOM 794 C C . LEU A 1 104 ? -12.439 17.990 15.010 1.00 80.50 104 LEU A C 1
ATOM 796 O O . LEU A 1 104 ? -11.407 18.543 15.400 1.00 80.50 104 LEU A O 1
ATOM 800 N N . SER A 1 105 ? -13.102 17.112 15.764 1.00 85.50 105 SER A N 1
ATOM 801 C CA . SER A 1 105 ? -12.586 16.600 17.034 1.00 85.50 105 SER A CA 1
ATOM 802 C C . SER A 1 105 ? -11.196 15.977 16.849 1.00 85.50 105 SER A C 1
ATOM 804 O O . SER A 1 105 ? -10.846 15.462 15.783 1.00 85.50 105 SER A O 1
ATOM 806 N N . THR A 1 106 ? -10.391 15.967 17.913 1.00 82.00 106 THR A N 1
ATOM 807 C CA . THR A 1 106 ? -9.070 15.323 17.922 1.00 82.00 106 THR A CA 1
ATOM 808 C C . THR A 1 106 ? -9.151 13.836 17.555 1.00 82.00 106 THR A C 1
ATOM 810 O O . THR A 1 106 ? -8.220 13.309 16.948 1.00 82.00 106 THR A O 1
ATOM 813 N N . ALA A 1 107 ? -10.248 13.155 17.904 1.00 83.94 107 ALA A N 1
ATOM 814 C CA . ALA A 1 107 ? -10.462 11.750 17.552 1.00 83.94 107 ALA A CA 1
ATOM 815 C C . ALA A 1 107 ? -10.681 11.573 16.040 1.00 83.94 107 ALA A C 1
ATOM 817 O O . ALA A 1 107 ? -9.982 10.786 15.402 1.00 83.94 107 ALA A O 1
ATOM 818 N N . ASP A 1 108 ? -11.569 12.374 15.453 1.00 83.69 108 ASP A N 1
ATOM 819 C CA . ASP A 1 108 ? -11.894 12.288 14.028 1.00 83.69 108 ASP A CA 1
ATOM 820 C C . ASP A 1 108 ? -10.735 12.781 13.154 1.00 83.69 108 ASP A C 1
ATOM 822 O O . ASP A 1 108 ? -10.446 12.204 12.110 1.00 83.69 108 ASP A O 1
ATOM 826 N N . THR A 1 109 ? -9.988 13.787 13.618 1.00 83.88 109 THR A N 1
ATOM 827 C CA . THR A 1 109 ? -8.766 14.251 12.943 1.00 83.88 109 THR A CA 1
ATOM 828 C C . THR A 1 109 ? -7.719 13.141 12.880 1.00 83.88 109 THR A C 1
ATOM 830 O O . THR A 1 109 ? -7.099 12.948 11.836 1.00 83.88 109 THR A O 1
ATOM 833 N N . LYS A 1 110 ? -7.538 12.365 13.960 1.00 83.19 110 LYS A N 1
ATOM 834 C CA . LYS A 1 110 ? -6.639 11.197 13.950 1.00 83.19 110 LYS A CA 1
ATOM 835 C C . LYS A 1 110 ? -7.132 10.115 12.989 1.00 83.19 110 LYS A C 1
ATOM 837 O O . LYS A 1 110 ? -6.312 9.516 12.295 1.00 83.19 110 LYS A O 1
ATOM 842 N N . PHE A 1 111 ? -8.443 9.884 12.918 1.00 83.94 111 PHE A N 1
ATOM 843 C CA . PHE A 1 111 ? -9.032 8.942 11.964 1.00 83.94 111 PHE A CA 1
ATOM 844 C C . PHE A 1 111 ? -8.762 9.363 10.510 1.00 83.94 111 PHE A C 1
ATOM 846 O O . PHE A 1 111 ? -8.217 8.576 9.734 1.00 83.94 111 PHE A O 1
ATOM 853 N N . VAL A 1 112 ? -9.044 10.624 10.166 1.00 84.44 112 VAL A N 1
ATOM 854 C CA . VAL A 1 112 ? -8.789 11.194 8.832 1.00 84.44 112 VAL A CA 1
ATOM 855 C C . VAL A 1 112 ? -7.299 11.152 8.490 1.00 84.44 112 VAL A C 1
ATOM 857 O O . VAL A 1 112 ? -6.924 10.667 7.426 1.00 84.44 112 VAL A O 1
ATOM 860 N N . MET A 1 113 ? -6.434 11.579 9.412 1.00 85.69 113 MET A N 1
ATOM 861 C CA . MET A 1 113 ? -4.978 11.523 9.257 1.00 85.69 113 MET A CA 1
ATOM 862 C C . MET A 1 113 ? -4.489 10.098 8.971 1.00 85.69 113 MET A C 1
AT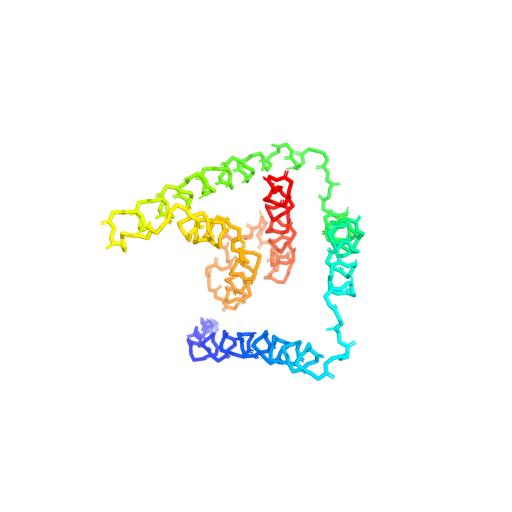OM 864 O O . MET A 1 113 ? -3.747 9.892 8.015 1.00 85.69 113 MET A O 1
ATOM 868 N N . THR A 1 114 ? -4.946 9.107 9.740 1.00 81.56 114 THR A N 1
ATOM 869 C CA . THR A 1 114 ? -4.565 7.697 9.546 1.00 81.56 114 THR A CA 1
ATOM 870 C C . THR A 1 114 ? -5.033 7.171 8.184 1.00 81.56 114 THR A C 1
ATOM 872 O O . THR A 1 114 ? -4.292 6.444 7.520 1.00 81.56 114 THR A O 1
ATOM 875 N N . GLY A 1 115 ? -6.234 7.558 7.737 1.00 81.00 115 GLY A N 1
ATOM 876 C CA . GLY A 1 115 ? -6.763 7.181 6.423 1.00 81.00 115 GLY A CA 1
ATOM 877 C C . GLY A 1 115 ? -5.998 7.799 5.246 1.00 81.00 115 GLY A C 1
ATOM 878 O O . GLY A 1 115 ? -5.840 7.154 4.208 1.00 81.00 115 GLY A O 1
ATOM 879 N N . ILE A 1 116 ? -5.482 9.021 5.409 1.00 82.19 116 ILE A N 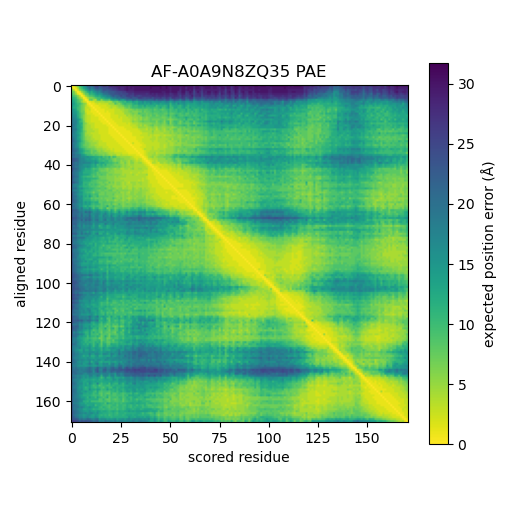1
ATOM 880 C CA . ILE A 1 116 ? -4.664 9.699 4.390 1.00 82.19 116 ILE A CA 1
ATOM 881 C C . ILE A 1 116 ? -3.241 9.124 4.371 1.00 82.19 116 ILE A C 1
ATOM 883 O O . ILE A 1 116 ? -2.730 8.811 3.299 1.00 82.19 116 ILE A O 1
ATOM 887 N N . MET A 1 117 ? -2.618 8.933 5.540 1.00 78.69 117 MET A N 1
ATOM 888 C CA 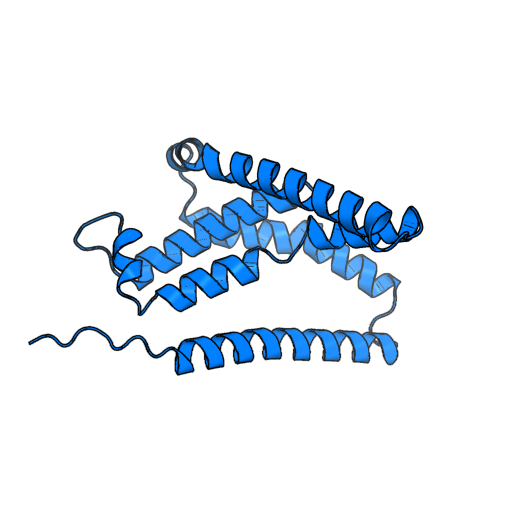. MET A 1 117 ? -1.254 8.395 5.657 1.00 78.69 117 MET A CA 1
ATOM 889 C C . MET A 1 117 ? -1.129 6.984 5.092 1.00 78.69 117 MET A C 1
ATOM 891 O O . MET A 1 117 ? -0.167 6.676 4.395 1.00 78.69 117 MET A O 1
ATOM 895 N N . PHE A 1 118 ? -2.099 6.119 5.382 1.00 73.56 118 PHE A N 1
ATOM 896 C CA . PHE A 1 118 ? -2.025 4.714 5.008 1.00 73.56 118 PHE A CA 1
ATOM 897 C C . PHE A 1 118 ? -3.062 4.335 3.960 1.00 73.56 118 PHE A C 1
ATOM 899 O O . PHE A 1 118 ? -3.840 3.388 4.125 1.00 73.56 118 PHE A O 1
ATOM 906 N N . ASN A 1 119 ? -3.056 5.097 2.874 1.00 73.25 119 ASN A N 1
ATOM 907 C CA . ASN A 1 119 ? -3.878 4.807 1.717 1.00 73.25 119 ASN A CA 1
ATOM 908 C C . ASN A 1 119 ? -3.393 3.539 0.982 1.00 73.25 119 ASN A C 1
ATOM 910 O O . ASN A 1 119 ? -2.275 3.057 1.193 1.00 73.25 119 ASN A O 1
ATOM 914 N N . ASN A 1 120 ? -4.216 2.998 0.084 1.00 72.50 120 ASN A N 1
ATOM 915 C CA . ASN A 1 120 ? -3.842 1.869 -0.766 1.00 72.50 120 ASN A CA 1
ATOM 916 C C . ASN A 1 120 ? -2.974 2.354 -1.945 1.00 72.50 120 ASN A C 1
ATOM 918 O O . ASN A 1 120 ? -3.366 2.297 -3.112 1.00 72.50 120 ASN A O 1
ATOM 922 N N . ILE A 1 121 ? -1.775 2.845 -1.618 1.00 69.44 121 ILE A N 1
ATOM 923 C CA . ILE A 1 121 ? -0.782 3.346 -2.581 1.00 69.44 121 ILE A CA 1
ATOM 924 C C . ILE A 1 121 ? -0.397 2.243 -3.579 1.00 69.44 121 ILE A C 1
ATOM 926 O O . ILE A 1 121 ? -0.161 2.530 -4.750 1.00 69.44 121 ILE A O 1
ATOM 930 N N . ALA A 1 122 ? -0.412 0.979 -3.137 1.00 73.19 122 ALA A N 1
ATOM 931 C CA . ALA A 1 122 ? -0.157 -0.183 -3.982 1.00 73.19 122 ALA A CA 1
ATOM 932 C C . ALA A 1 122 ? -1.074 -0.197 -5.210 1.00 73.19 122 ALA A C 1
ATOM 934 O O . ALA A 1 122 ? -0.592 -0.313 -6.330 1.00 73.19 122 ALA A O 1
ATOM 935 N N . SER A 1 123 ? -2.381 -0.012 -5.013 1.00 72.56 123 SER A N 1
ATOM 936 C CA . SER A 1 123 ? -3.354 -0.057 -6.113 1.00 72.56 123 SER A CA 1
ATOM 937 C C . SER A 1 123 ? -3.194 1.116 -7.073 1.00 72.56 123 SER A C 1
ATOM 939 O O . SER A 1 123 ? -3.301 0.934 -8.283 1.00 72.56 123 SER A O 1
ATOM 941 N N . LEU A 1 124 ? -2.889 2.307 -6.552 1.00 74.19 124 LEU A N 1
ATOM 942 C CA . LEU A 1 124 ? -2.705 3.502 -7.374 1.00 74.19 124 LEU A CA 1
ATOM 943 C C . LEU A 1 124 ? -1.443 3.408 -8.242 1.00 74.19 124 LEU A C 1
ATOM 945 O O . LEU A 1 124 ? -1.506 3.637 -9.448 1.00 74.19 124 LEU A O 1
ATOM 949 N N . LEU A 1 125 ? -0.311 3.018 -7.649 1.00 76.12 125 LEU A N 1
ATOM 950 C CA . LEU A 1 125 ? 0.947 2.855 -8.380 1.00 76.12 125 LEU A CA 1
ATOM 951 C C . LEU A 1 125 ? 0.884 1.685 -9.367 1.00 76.12 125 LEU A C 1
ATOM 953 O O . LEU A 1 125 ? 1.361 1.814 -10.491 1.00 76.12 125 LEU A O 1
ATOM 957 N N . MET A 1 126 ? 0.254 0.570 -8.983 1.00 77.62 126 MET A N 1
ATOM 958 C CA . MET A 1 126 ? 0.080 -0.580 -9.873 1.00 77.62 126 MET A CA 1
ATOM 959 C C . MET A 1 126 ? -0.852 -0.255 -11.044 1.00 77.62 126 MET A C 1
ATOM 961 O O . MET A 1 126 ? -0.570 -0.620 -12.184 1.00 77.62 126 MET A O 1
ATOM 965 N N . GLY A 1 127 ? -1.943 0.472 -10.781 1.00 72.50 127 GLY A N 1
ATOM 966 C CA . GLY A 1 127 ? -2.863 0.949 -11.811 1.00 72.50 127 GLY A CA 1
ATOM 967 C C . GLY A 1 127 ? -2.177 1.880 -12.808 1.00 72.50 127 GLY A C 1
ATOM 968 O O . GLY A 1 127 ? -2.339 1.705 -14.015 1.00 72.50 127 GLY A O 1
ATOM 969 N N . LEU A 1 128 ? -1.349 2.810 -12.319 1.00 76.06 128 LEU A N 1
ATOM 970 C CA . LEU A 1 128 ? -0.544 3.685 -13.171 1.00 76.06 128 LEU A CA 1
ATOM 971 C C . LEU A 1 128 ? 0.428 2.879 -14.040 1.00 76.06 128 LEU A C 1
ATOM 973 O O . LEU A 1 128 ? 0.488 3.095 -15.248 1.00 76.06 128 LEU A O 1
ATOM 977 N N . LEU A 1 129 ? 1.144 1.924 -13.440 1.00 77.19 129 LEU A N 1
ATOM 978 C CA . LEU A 1 129 ? 2.116 1.096 -14.146 1.00 77.19 129 LEU A CA 1
ATOM 979 C C . LEU A 1 129 ? 1.445 0.312 -15.286 1.00 77.19 129 LEU A C 1
ATOM 981 O O . LEU A 1 129 ? 1.888 0.385 -16.429 1.00 77.19 129 LEU A O 1
ATOM 985 N N . ARG A 1 130 ? 0.313 -0.345 -15.011 1.00 71.88 130 ARG A N 1
ATOM 986 C CA . ARG A 1 130 ? -0.470 -1.070 -16.028 1.00 71.88 130 ARG A CA 1
ATOM 987 C C . ARG A 1 130 ? -1.062 -0.149 -17.093 1.00 71.88 130 ARG A C 1
ATOM 989 O O . ARG A 1 130 ? -1.060 -0.497 -18.268 1.00 71.88 130 ARG A O 1
ATOM 996 N N . GLY A 1 131 ? -1.512 1.048 -16.717 1.00 69.94 131 GLY A N 1
ATOM 997 C CA . GLY A 1 131 ? -1.977 2.057 -17.673 1.00 69.94 131 GLY A CA 1
ATOM 998 C C . GLY A 1 131 ? -0.880 2.525 -18.638 1.00 69.94 131 GLY A C 1
ATOM 999 O O . GLY A 1 131 ? -1.168 2.883 -19.781 1.00 69.94 131 GLY A O 1
ATOM 1000 N N . MET A 1 132 ? 0.383 2.477 -18.206 1.00 70.38 132 MET A N 1
ATOM 1001 C CA . MET A 1 132 ? 1.540 2.842 -19.024 1.00 70.38 132 MET A CA 1
ATOM 1002 C C . MET A 1 132 ? 2.020 1.724 -19.958 1.00 70.38 132 MET A C 1
ATOM 1004 O O . MET A 1 132 ? 2.731 2.047 -20.905 1.00 70.38 132 MET A O 1
ATOM 1008 N N . GLU A 1 133 ? 1.609 0.462 -19.767 1.00 73.00 133 GLU A N 1
ATOM 1009 C CA . GLU A 1 133 ? 2.118 -0.707 -20.514 1.00 73.00 133 GLU A CA 1
ATOM 1010 C C . GLU A 1 133 ? 2.072 -0.524 -22.041 1.00 73.00 133 GLU A C 1
ATOM 1012 O O . GLU A 1 133 ? 3.009 -0.904 -22.741 1.00 73.00 133 GLU A O 1
ATOM 1017 N N . ASN A 1 134 ? 1.013 0.111 -22.552 1.00 66.62 134 ASN A N 1
ATOM 1018 C CA . ASN A 1 134 ? 0.789 0.316 -23.988 1.00 66.62 134 ASN A CA 1
ATOM 1019 C C . ASN A 1 134 ? 1.107 1.747 -24.469 1.00 66.62 134 ASN A C 1
ATOM 1021 O O . ASN A 1 134 ? 0.747 2.113 -25.588 1.00 66.62 134 ASN A O 1
ATOM 1025 N N . THR A 1 135 ? 1.744 2.576 -23.636 1.00 68.69 135 THR A N 1
ATOM 1026 C CA . THR A 1 135 ? 2.052 3.983 -23.951 1.00 68.69 135 THR A CA 1
ATOM 1027 C C . THR A 1 135 ? 3.539 4.163 -24.271 1.00 68.69 135 THR A C 1
ATOM 1029 O O . THR A 1 135 ? 4.392 3.484 -23.706 1.00 68.69 135 THR A O 1
ATOM 1032 N N . SER A 1 136 ? 3.886 5.136 -25.121 1.00 63.88 136 SER A N 1
ATOM 1033 C CA . SER A 1 136 ? 5.284 5.485 -25.450 1.00 63.88 136 SER A CA 1
ATOM 1034 C C . SER A 1 136 ? 6.139 5.864 -24.230 1.00 63.88 136 SER A C 1
ATOM 1036 O O . SER A 1 136 ? 7.355 5.695 -24.250 1.00 63.88 136 SER A O 1
ATOM 1038 N N . ALA A 1 137 ? 5.505 6.310 -23.140 1.00 66.25 137 ALA A N 1
ATOM 1039 C CA . ALA A 1 137 ? 6.148 6.589 -21.858 1.00 66.25 137 ALA A CA 1
ATOM 1040 C C . ALA A 1 137 ? 6.767 5.340 -21.202 1.00 66.25 137 ALA A C 1
ATOM 1042 O O . ALA A 1 137 ? 7.659 5.481 -20.367 1.00 66.25 137 ALA A O 1
ATOM 1043 N N . MET A 1 138 ? 6.354 4.128 -21.596 1.00 68.38 138 MET A N 1
ATOM 1044 C CA . MET A 1 138 ? 6.951 2.883 -21.105 1.00 68.38 138 MET A CA 1
ATOM 1045 C C . MET A 1 138 ? 8.431 2.756 -21.487 1.00 68.38 138 MET A C 1
ATOM 1047 O O . MET A 1 138 ? 9.212 2.190 -20.725 1.00 68.38 138 MET A O 1
ATOM 1051 N N . GLY A 1 139 ? 8.836 3.363 -22.610 1.00 62.44 139 GLY A N 1
ATOM 1052 C CA . GLY A 1 139 ? 10.233 3.402 -23.043 1.00 62.44 139 GLY A CA 1
ATOM 1053 C C . GLY A 1 139 ? 11.169 4.116 -22.061 1.00 62.44 139 GLY A C 1
ATOM 1054 O O . GLY A 1 139 ? 12.360 3.831 -22.048 1.00 62.44 139 GLY A O 1
ATOM 1055 N N . LEU A 1 140 ? 10.643 4.985 -21.184 1.00 71.31 140 LEU A N 1
ATOM 1056 C CA . LEU A 1 140 ? 11.422 5.635 -20.117 1.00 71.31 140 LEU A CA 1
ATOM 1057 C C . LEU A 1 140 ? 11.769 4.682 -18.962 1.00 71.31 140 LEU A C 1
ATOM 1059 O O . LEU A 1 140 ? 12.649 4.984 -18.160 1.00 71.31 140 LEU A O 1
ATOM 1063 N N . LEU A 1 141 ? 11.059 3.557 -18.849 1.00 72.81 141 LEU A N 1
ATOM 1064 C CA . LEU A 1 141 ? 11.232 2.560 -17.789 1.00 72.81 141 LEU A CA 1
ATOM 1065 C C . LEU A 1 141 ? 12.047 1.338 -18.251 1.00 72.81 141 LEU A C 1
ATOM 1067 O O . LEU A 1 141 ? 12.299 0.424 -17.452 1.00 72.81 141 LEU A O 1
ATOM 1071 N N . PHE A 1 142 ? 12.456 1.316 -19.524 1.00 76.25 142 PHE A N 1
ATOM 1072 C CA . PHE A 1 142 ? 13.333 0.289 -20.074 1.00 76.25 142 PHE A CA 1
ATOM 1073 C C . PHE A 1 142 ? 14.722 0.438 -19.478 1.00 76.25 142 PHE A C 1
ATOM 1075 O O . PHE A 1 142 ? 15.285 1.531 -19.412 1.00 76.25 142 PHE A O 1
ATOM 1082 N N . LYS A 1 143 ? 15.263 -0.679 -19.000 1.00 68.94 143 LYS A N 1
ATOM 1083 C CA . LYS A 1 143 ? 16.613 -0.697 -18.445 1.00 68.94 143 LYS A CA 1
ATOM 1084 C C . LYS A 1 143 ? 17.659 -0.849 -19.551 1.00 68.94 143 LYS A C 1
ATOM 1086 O O . LYS A 1 143 ? 18.737 -0.279 -19.440 1.00 68.94 143 LYS A O 1
ATOM 1091 N N . ASP A 1 144 ? 17.313 -1.598 -20.595 1.00 72.81 144 ASP A N 1
ATOM 1092 C CA . ASP A 1 144 ? 18.180 -1.978 -21.706 1.00 72.81 144 ASP A CA 1
ATOM 1093 C C . ASP A 1 144 ? 17.441 -1.748 -23.044 1.00 72.81 144 ASP A C 1
ATOM 1095 O O . ASP A 1 144 ? 16.211 -1.694 -23.074 1.00 72.81 144 ASP A O 1
ATOM 1099 N N . ALA A 1 145 ? 18.170 -1.596 -24.156 1.00 62.25 145 ALA A N 1
ATOM 1100 C CA . ALA A 1 145 ? 17.582 -1.266 -25.466 1.00 62.25 145 ALA A CA 1
ATOM 1101 C C . ALA A 1 145 ? 16.644 -2.360 -26.030 1.00 62.25 145 ALA A C 1
ATOM 1103 O O . ALA A 1 145 ? 15.752 -2.042 -26.813 1.00 62.25 145 ALA A O 1
ATOM 1104 N N . ASP A 1 146 ? 16.807 -3.611 -25.582 1.00 63.84 146 ASP A N 1
ATOM 1105 C CA . ASP A 1 146 ? 15.999 -4.779 -25.975 1.00 63.84 146 ASP A CA 1
ATOM 1106 C C . ASP A 1 146 ? 14.922 -5.154 -24.930 1.00 63.84 146 ASP A C 1
ATOM 1108 O O . ASP A 1 146 ? 14.347 -6.246 -24.970 1.00 63.84 146 ASP A O 1
ATOM 1112 N N . ASP A 1 147 ? 14.668 -4.290 -23.938 1.00 69.69 147 ASP A N 1
ATOM 1113 C CA . ASP A 1 147 ? 13.749 -4.596 -22.838 1.00 69.69 147 ASP A CA 1
ATOM 1114 C C . ASP A 1 147 ? 12.286 -4.575 -23.320 1.00 69.69 147 ASP A C 1
ATOM 1116 O O . ASP A 1 147 ? 11.844 -3.682 -24.044 1.00 69.69 147 ASP A O 1
ATOM 1120 N N . THR A 1 148 ? 11.499 -5.573 -22.911 1.00 77.31 148 THR A N 1
ATOM 1121 C CA . THR A 1 148 ? 10.086 -5.654 -23.318 1.00 77.31 148 THR A CA 1
ATOM 1122 C C . THR A 1 148 ? 9.194 -4.880 -22.342 1.00 77.31 148 THR A C 1
ATOM 1124 O O . THR A 1 148 ? 9.468 -4.879 -21.133 1.00 77.31 148 THR A O 1
ATOM 1127 N N . PRO A 1 149 ? 8.070 -4.290 -22.804 1.00 72.88 149 PRO A N 1
ATOM 1128 C CA . PRO A 1 149 ? 7.091 -3.648 -21.925 1.00 72.88 149 PRO A CA 1
ATOM 1129 C C . PRO A 1 149 ? 6.680 -4.540 -20.751 1.00 72.88 149 PRO A C 1
ATOM 1131 O O . PRO A 1 149 ? 6.776 -4.132 -19.599 1.00 72.88 149 PRO A O 1
ATOM 1134 N N . LYS A 1 150 ? 6.356 -5.810 -21.019 1.00 75.94 150 LYS A N 1
ATOM 1135 C CA . LYS A 1 150 ? 5.927 -6.780 -19.998 1.00 75.94 150 LYS A CA 1
ATOM 1136 C C . LYS A 1 150 ? 6.995 -7.065 -18.940 1.00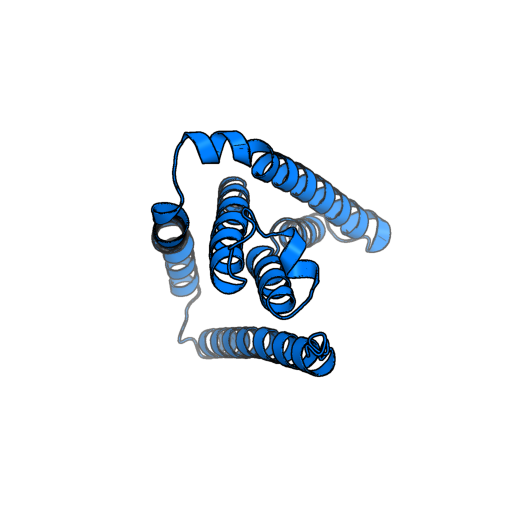 75.94 150 LYS A C 1
ATOM 1138 O O . LYS A 1 150 ? 6.670 -7.166 -17.758 1.00 75.94 150 LYS A O 1
ATOM 1143 N N . ALA A 1 151 ? 8.263 -7.184 -19.337 1.00 76.44 151 ALA A N 1
ATOM 1144 C CA . ALA A 1 151 ? 9.359 -7.398 -18.391 1.00 76.44 151 ALA A CA 1
ATOM 1145 C C . ALA A 1 151 ? 9.597 -6.161 -17.509 1.00 76.44 151 ALA A C 1
ATOM 1147 O O . ALA A 1 151 ? 9.826 -6.287 -16.302 1.00 76.44 151 ALA A O 1
ATOM 1148 N N . SER A 1 152 ? 9.478 -4.969 -18.095 1.00 77.31 152 SER A N 1
ATOM 1149 C CA . SER A 1 152 ? 9.630 -3.700 -17.381 1.00 77.31 152 SER A CA 1
ATOM 1150 C C . SER A 1 152 ? 8.477 -3.430 -16.411 1.00 77.31 152 SER A C 1
ATOM 1152 O O . SER A 1 152 ? 8.733 -2.994 -15.288 1.00 77.31 152 SER A O 1
ATOM 1154 N N . ILE A 1 153 ? 7.236 -3.767 -16.787 1.00 78.69 153 ILE A N 1
ATOM 1155 C CA . ILE A 1 153 ? 6.079 -3.740 -15.881 1.00 78.69 153 ILE A CA 1
ATOM 1156 C C . ILE A 1 153 ? 6.324 -4.683 -14.711 1.00 78.69 153 ILE A C 1
ATOM 1158 O O . ILE A 1 153 ? 6.339 -4.222 -13.579 1.00 78.69 153 ILE A O 1
ATOM 1162 N N . LYS A 1 154 ? 6.632 -5.962 -14.959 1.00 77.62 154 LYS A N 1
ATOM 1163 C CA . LYS A 1 154 ? 6.859 -6.947 -13.888 1.00 77.62 154 LYS A CA 1
ATOM 1164 C C . LYS A 1 154 ? 7.927 -6.496 -12.884 1.00 77.62 154 LYS A C 1
ATOM 1166 O O . LYS A 1 154 ? 7.769 -6.664 -11.680 1.00 77.62 154 LYS A O 1
ATOM 1171 N N . ARG A 1 155 ? 9.005 -5.869 -13.365 1.00 79.00 155 ARG A N 1
ATOM 1172 C CA . ARG A 1 155 ? 10.045 -5.272 -12.513 1.00 79.00 155 ARG A CA 1
ATOM 1173 C C . ARG A 1 155 ? 9.527 -4.071 -11.713 1.00 79.00 155 ARG A C 1
ATOM 1175 O O . ARG A 1 155 ? 9.849 -3.944 -10.533 1.00 79.00 155 ARG A O 1
ATOM 1182 N N . GLY A 1 156 ? 8.745 -3.198 -12.345 1.00 79.00 156 GLY A N 1
ATOM 1183 C CA . GLY A 1 156 ? 8.094 -2.071 -11.681 1.00 79.00 156 GLY A CA 1
ATOM 1184 C C . GLY A 1 156 ? 7.083 -2.515 -10.620 1.00 79.00 156 GLY A C 1
ATOM 1185 O O . GLY A 1 156 ? 7.073 -1.931 -9.539 1.00 79.00 156 GLY A O 1
ATOM 1186 N N . GLU A 1 157 ? 6.313 -3.582 -10.865 1.00 78.31 157 GLU A N 1
ATOM 1187 C CA . GLU A 1 157 ? 5.388 -4.169 -9.885 1.00 78.31 157 GLU A CA 1
ATOM 1188 C C . GLU A 1 157 ? 6.163 -4.578 -8.622 1.00 78.31 157 GLU A C 1
ATOM 1190 O O . GLU A 1 157 ? 5.794 -4.191 -7.512 1.00 78.31 157 GLU A O 1
ATOM 1195 N N . SER A 1 158 ? 7.316 -5.239 -8.778 1.00 78.81 158 SER A N 1
ATOM 1196 C CA . SER A 1 158 ? 8.183 -5.593 -7.647 1.00 78.81 158 SER A CA 1
ATOM 1197 C C . SER A 1 158 ? 8.750 -4.376 -6.899 1.00 78.81 158 SER A C 1
ATOM 1199 O O . SER A 1 158 ? 8.871 -4.419 -5.675 1.00 78.81 158 SER A O 1
ATOM 1201 N N . TYR A 1 159 ? 9.083 -3.276 -7.586 1.00 79.44 159 TYR A N 1
ATOM 1202 C CA . TYR A 1 159 ? 9.545 -2.041 -6.928 1.00 79.44 159 TYR A CA 1
ATOM 1203 C C . TYR A 1 159 ? 8.424 -1.324 -6.169 1.00 79.44 159 TYR A C 1
ATOM 1205 O O . TYR A 1 159 ? 8.646 -0.845 -5.055 1.00 79.44 159 TYR A O 1
ATOM 1213 N N . VAL A 1 160 ? 7.217 -1.286 -6.738 1.00 79.62 160 VAL A N 1
ATOM 1214 C CA . VAL A 1 160 ? 6.020 -0.759 -6.070 1.00 79.62 160 VAL A CA 1
ATOM 1215 C C . VAL A 1 160 ? 5.720 -1.576 -4.815 1.00 79.62 160 VAL A C 1
ATOM 1217 O O . VAL A 1 160 ? 5.502 -1.005 -3.748 1.00 79.62 160 VAL A O 1
ATOM 1220 N N . LEU A 1 161 ? 5.779 -2.905 -4.903 1.00 77.75 161 LEU A N 1
ATOM 1221 C CA . LEU A 1 161 ? 5.553 -3.792 -3.762 1.00 77.75 161 LEU A CA 1
ATOM 1222 C C . LEU A 1 161 ? 6.630 -3.642 -2.682 1.00 77.75 161 LEU A C 1
ATOM 1224 O O . LEU A 1 161 ? 6.308 -3.663 -1.495 1.00 77.75 161 LEU A O 1
ATOM 1228 N N . LEU A 1 162 ? 7.884 -3.397 -3.067 1.00 77.62 162 LEU A N 1
ATOM 1229 C CA . LEU A 1 162 ? 8.949 -3.064 -2.122 1.00 77.62 162 LEU A CA 1
ATOM 1230 C C . LEU A 1 162 ? 8.674 -1.737 -1.391 1.00 77.62 162 LEU A C 1
ATOM 1232 O O . LEU A 1 162 ? 8.840 -1.659 -0.174 1.00 77.62 162 LEU A O 1
ATOM 1236 N N . ALA A 1 163 ? 8.211 -0.701 -2.096 1.00 76.31 163 ALA A N 1
ATOM 1237 C CA . ALA A 1 163 ? 7.815 0.559 -1.463 1.00 76.31 163 ALA A CA 1
ATOM 1238 C C . ALA A 1 163 ? 6.633 0.366 -0.491 1.00 76.31 163 ALA A C 1
ATOM 1240 O O . ALA A 1 163 ? 6.633 0.910 0.615 1.00 76.31 163 ALA A O 1
ATOM 1241 N N . VAL A 1 164 ? 5.660 -0.473 -0.859 1.00 76.50 164 VAL A N 1
ATOM 1242 C CA . VAL A 1 164 ? 4.511 -0.839 -0.013 1.00 76.50 164 VAL A CA 1
ATOM 1243 C C . VAL A 1 164 ? 4.939 -1.645 1.218 1.00 76.50 164 VAL A C 1
ATOM 1245 O O . VAL A 1 164 ? 4.372 -1.445 2.295 1.00 76.50 164 VAL A O 1
ATOM 1248 N N . LEU A 1 165 ? 5.956 -2.506 1.102 1.00 76.81 165 LEU A N 1
ATOM 1249 C CA . LEU A 1 165 ? 6.569 -3.185 2.248 1.00 76.81 165 LEU A CA 1
ATOM 1250 C C . LEU A 1 165 ? 7.130 -2.168 3.237 1.00 76.81 165 LEU A C 1
ATOM 1252 O O . LEU A 1 165 ? 6.793 -2.230 4.417 1.00 76.81 165 LEU A O 1
ATOM 1256 N N . PHE A 1 166 ? 7.919 -1.199 2.769 1.00 74.81 166 PHE A N 1
ATOM 1257 C CA . PHE A 1 166 ? 8.454 -0.163 3.654 1.00 74.81 166 PHE A CA 1
ATOM 1258 C C . PHE A 1 166 ? 7.339 0.652 4.313 1.00 74.81 166 PHE A C 1
ATOM 1260 O O . PHE A 1 166 ? 7.427 0.947 5.499 1.00 74.81 166 PHE A O 1
ATOM 1267 N N . ASN A 1 167 ? 6.256 0.945 3.589 1.00 74.12 167 ASN A N 1
ATOM 1268 C CA . ASN A 1 167 ? 5.088 1.612 4.161 1.00 74.12 167 ASN A CA 1
ATOM 1269 C C . ASN A 1 167 ? 4.370 0.775 5.227 1.00 74.12 167 ASN A C 1
ATOM 1271 O O . ASN A 1 167 ? 3.920 1.300 6.240 1.00 74.12 167 ASN A O 1
ATOM 1275 N N . THR A 1 168 ? 4.275 -0.534 5.010 1.00 74.31 168 THR A N 1
ATOM 1276 C CA . THR A 1 168 ? 3.678 -1.471 5.968 1.00 74.31 168 THR A CA 1
ATOM 1277 C C . THR A 1 168 ? 4.539 -1.609 7.220 1.00 74.31 168 THR A C 1
ATOM 1279 O O . THR A 1 168 ? 3.993 -1.703 8.308 1.00 74.31 168 THR A O 1
ATOM 1282 N N . LEU A 1 169 ? 5.869 -1.575 7.090 1.00 71.69 169 LEU A N 1
ATOM 1283 C CA . LEU A 1 169 ? 6.787 -1.586 8.236 1.00 71.69 169 LEU A CA 1
ATOM 1284 C C . LEU A 1 169 ? 6.723 -0.301 9.079 1.00 71.69 169 LEU A C 1
ATOM 1286 O O . LEU A 1 169 ? 7.145 -0.318 10.230 1.00 71.69 169 LEU A O 1
ATOM 1290 N N . LEU A 1 170 ? 6.231 0.805 8.511 1.00 66.44 170 LEU A N 1
ATOM 1291 C CA . LEU A 1 170 ? 6.012 2.064 9.231 1.00 66.44 170 LEU A CA 1
ATOM 1292 C C . LEU A 1 170 ? 4.660 2.115 9.973 1.00 66.44 170 LEU A C 1
ATOM 1294 O O . LEU A 1 170 ? 4.451 3.056 10.740 1.00 66.44 170 LEU A O 1
ATOM 1298 N N . ARG A 1 171 ? 3.747 1.159 9.733 1.00 63.81 171 ARG A N 1
ATOM 1299 C CA . ARG A 1 171 ? 2.488 0.996 10.488 1.00 63.81 171 ARG A CA 1
ATOM 1300 C C . ARG A 1 171 ? 2.722 0.282 11.811 1.00 63.81 171 ARG A C 1
ATOM 1302 O O . ARG A 1 171 ? 2.043 0.684 12.781 1.00 63.81 171 ARG A O 1
#

Mean predicted aligned error: 10.3 Å

Foldseek 3Di:
DDDQQPLPVVVLVVVVVVVVVVVVVVVVVVVVCVVVVVQDPVNVVVVVCCCLVPVLVVVLCVLQVVVDDVVVVVVLVVLLVVLVVQLVVLLVCLQCCQCPVVVHDPVVSVVSSVCSSLDPQLCVQLSVLVSCLSPPCLVVQDPDPPRHSVNSSSVSNSSSSVSVVSSSVVD

Organism: NCBI:txid1213867

Nearest PDB structures (foldseek):
  7w78-assembly1_B  TM=4.363E-01  e=9.062E+00  Corynebacterium diphtheriae NCTC 13129
  6q0x-assembly1_A  TM=2.958E-01  e=7.439E+00  Saccharomyces cerevisiae W303

pLDDT: mean 76.58, std 10.24, range [32.97, 90.56]

Solvent-accessible surface area (backbone atoms only — not comparable to full-atom values): 9548 Å² total; per-residue (Å²): 139,77,82,75,73,77,74,56,64,66,58,50,52,51,50,52,50,50,56,51,46,54,54,50,52,54,51,50,52,52,51,50,38,39,74,72,56,76,43,42,74,68,55,51,52,50,51,52,47,45,39,65,72,45,52,47,56,49,51,52,47,68,57,35,57,89,68,72,40,76,71,56,58,62,72,48,51,63,45,54,53,49,51,51,52,50,34,52,54,29,38,50,51,18,48,47,46,23,50,71,72,64,64,44,55,76,68,58,20,51,53,51,15,51,54,52,43,66,51,71,56,57,60,55,54,49,50,51,51,62,62,32,55,74,34,82,71,42,66,77,61,45,89,51,99,85,55,49,56,70,60,41,45,57,53,48,52,33,51,49,52,50,40,45,48,49,55,57,74,72,106

InterPro domains:
  IPR004776 Membrane transport PIN-like [PF03547] (22-163)